Protein AF-A0A3P7JDZ8-F1 (afdb_monomer_lite)

Sequence (82 aa):
MAARRKIRLQKTEARGRMFVTTVSFPVIVNRTFMGVAAVNTPLTELNQQAHPSNIGGRSYFFMLDQNGFVMFHPQLRPIVSF

Secondary structure (DSSP, 8-state):
-HHHHHHHHHHHHHHHTS-EEEEEEEEEETTEEEEEEEEEEEHHHHHHHT--S---TT----EE-TTS-EEE-TT-------

Radius of gyration: 18.04 Å; chains: 1; bounding box: 39×39×49 Å

Foldseek 3Di:
DVVVVVVVVVVVVVVVQFDWDKDKDFDADPNRTDGIDIDIDGVVVVLVVQCPDCPDDVDGDWDADPVRDTPDDPPDGRDDDD

Structure (mmCIF, N/CA/C/O backbone):
data_AF-A0A3P7JDZ8-F1
#
_entry.id   AF-A0A3P7JDZ8-F1
#
loop_
_atom_site.group_PDB
_atom_site.id
_atom_site.type_symbol
_atom_site.label_atom_id
_atom_site.label_alt_id
_atom_site.label_comp_id
_atom_site.label_asym_id
_atom_site.label_entity_id
_atom_site.label_seq_id
_atom_site.pdbx_PDB_ins_code
_atom_site.Cartn_x
_atom_site.Cartn_y
_atom_site.Cartn_z
_atom_site.occupancy
_atom_site.B_iso_or_equiv
_atom_site.auth_seq_id
_atom_site.auth_comp_id
_atom_site.auth_asym_id
_atom_site.auth_atom_id
_atom_site.pdbx_PDB_model_num
ATOM 1 N N . MET A 1 1 ? -15.441 27.395 -22.434 1.00 56.69 1 MET A N 1
ATOM 2 C CA . MET A 1 1 ? -16.014 26.744 -21.227 1.00 56.69 1 MET A CA 1
ATOM 3 C C . MET A 1 1 ? -16.038 25.207 -21.313 1.00 56.69 1 MET A C 1
ATOM 5 O O . MET A 1 1 ? -15.598 24.567 -20.366 1.00 56.69 1 MET A O 1
ATOM 9 N N . ALA A 1 2 ? -16.469 24.587 -22.423 1.00 61.41 2 ALA A N 1
ATOM 10 C CA . ALA A 1 2 ? -16.614 23.122 -22.539 1.00 61.41 2 ALA A CA 1
ATOM 11 C C . ALA A 1 2 ? -15.299 22.305 -22.471 1.00 61.41 2 ALA A C 1
ATOM 13 O O . ALA A 1 2 ? -15.248 21.275 -21.799 1.00 61.41 2 ALA A O 1
ATOM 14 N N . ALA A 1 3 ? -14.213 22.780 -23.094 1.00 63.09 3 ALA A N 1
ATOM 15 C CA . ALA A 1 3 ? -12.930 22.060 -23.131 1.00 63.09 3 ALA A CA 1
ATOM 16 C C . ALA A 1 3 ? -12.307 21.845 -21.734 1.00 63.09 3 ALA A C 1
ATOM 18 O O . ALA A 1 3 ? -11.857 20.747 -21.412 1.00 63.09 3 ALA A O 1
ATOM 19 N N . ARG A 1 4 ? -12.371 22.859 -20.855 1.00 63.62 4 ARG A N 1
ATOM 20 C CA . ARG A 1 4 ? -11.897 22.763 -19.458 1.00 63.62 4 ARG A CA 1
ATOM 21 C C . ARG A 1 4 ? -12.657 21.705 -18.648 1.00 63.62 4 ARG A C 1
ATOM 23 O O . ARG A 1 4 ? -12.058 21.029 -17.816 1.00 63.62 4 ARG A O 1
ATOM 30 N N . ARG A 1 5 ? -13.961 21.538 -18.899 1.00 62.81 5 ARG A N 1
ATOM 31 C CA . ARG A 1 5 ? -14.800 20.538 -18.216 1.00 62.81 5 ARG A CA 1
ATOM 32 C C . ARG A 1 5 ? -14.416 19.111 -18.626 1.00 62.81 5 ARG A C 1
ATOM 34 O O . ARG A 1 5 ? -14.328 18.244 -17.763 1.00 62.81 5 ARG A O 1
ATOM 41 N N . LYS A 1 6 ? -14.109 18.895 -19.911 1.00 58.88 6 LYS A N 1
ATOM 42 C CA . LYS A 1 6 ? -13.684 17.598 -20.471 1.00 58.88 6 LYS A CA 1
ATOM 43 C C . LYS A 1 6 ? -12.334 17.128 -19.906 1.00 58.88 6 LYS A C 1
ATOM 45 O O . LYS A 1 6 ? -12.220 15.989 -19.471 1.00 58.88 6 LYS A O 1
ATOM 50 N N . ILE A 1 7 ? -11.354 18.034 -19.815 1.00 62.34 7 ILE A N 1
ATOM 51 C CA . ILE A 1 7 ? -10.030 17.759 -19.221 1.00 62.34 7 ILE A CA 1
ATOM 52 C C . ILE A 1 7 ? -10.154 17.384 -17.735 1.00 62.34 7 ILE A C 1
ATOM 54 O O . ILE A 1 7 ? -9.501 16.456 -17.261 1.00 62.34 7 ILE A O 1
ATOM 58 N N . ARG A 1 8 ? -11.016 18.087 -16.987 1.00 60.41 8 ARG A N 1
ATOM 59 C CA . ARG A 1 8 ? -11.245 17.806 -15.562 1.00 60.41 8 ARG A CA 1
ATOM 60 C C . ARG A 1 8 ? -11.852 16.417 -15.344 1.00 60.41 8 ARG A C 1
ATOM 62 O O . ARG A 1 8 ? -11.391 15.708 -14.458 1.00 60.41 8 ARG A O 1
ATOM 69 N N . LEU A 1 9 ? -12.830 16.028 -16.164 1.00 61.53 9 LEU A N 1
ATOM 70 C CA . LEU A 1 9 ? -13.457 14.702 -16.102 1.00 61.53 9 LEU A CA 1
ATOM 71 C C . LEU A 1 9 ? -12.453 13.581 -16.408 1.00 61.53 9 LEU A C 1
ATOM 73 O O . LEU A 1 9 ? -12.352 12.641 -15.625 1.00 61.53 9 LEU A O 1
ATOM 77 N N . GLN A 1 10 ? -11.630 13.730 -17.452 1.00 62.31 10 GLN A N 1
ATOM 78 C CA . GLN A 1 10 ? -10.558 12.770 -17.756 1.00 62.31 10 GLN A CA 1
ATOM 79 C C . GLN A 1 10 ? -9.558 12.615 -16.604 1.00 62.31 10 GLN A C 1
ATOM 81 O O . GLN A 1 10 ? -9.149 11.503 -16.283 1.00 62.31 10 GLN A O 1
ATOM 86 N N . LYS A 1 11 ? -9.177 13.717 -15.946 1.00 59.81 11 LYS A N 1
ATOM 87 C CA . LYS A 1 11 ? -8.258 13.675 -14.798 1.00 59.81 11 LYS A CA 1
ATOM 88 C C . LYS A 1 11 ? -8.869 12.955 -13.589 1.00 59.81 11 LYS A C 1
ATOM 90 O O . LYS A 1 11 ? -8.148 12.271 -12.863 1.00 59.81 11 LYS A O 1
ATOM 95 N N . THR A 1 12 ? -10.175 13.103 -13.366 1.00 60.78 12 THR A N 1
ATOM 96 C CA . THR A 1 12 ? -10.899 12.406 -12.294 1.00 60.78 12 THR A CA 1
ATOM 97 C C . THR A 1 12 ? -11.011 10.906 -12.574 1.00 60.78 12 THR A C 1
ATOM 99 O O . THR A 1 12 ? -10.699 10.113 -11.690 1.00 60.78 12 THR A O 1
ATOM 102 N N . GLU A 1 13 ? -11.358 10.505 -13.800 1.00 62.31 13 GLU A N 1
ATOM 103 C CA . GLU A 1 13 ? -11.374 9.086 -14.190 1.00 62.31 13 GLU A CA 1
ATOM 104 C C . GLU A 1 13 ? -9.983 8.450 -14.127 1.00 62.31 13 GLU A C 1
ATOM 106 O O . GLU A 1 13 ? -9.842 7.322 -13.661 1.00 62.31 13 GLU A O 1
ATOM 111 N N . ALA A 1 14 ? -8.941 9.182 -14.535 1.00 61.78 14 ALA A N 1
ATOM 112 C CA . ALA A 1 14 ? -7.562 8.713 -14.448 1.00 61.78 14 ALA A CA 1
ATOM 113 C C . ALA A 1 14 ? -7.141 8.439 -12.997 1.00 61.78 14 ALA A C 1
ATOM 115 O O . ALA A 1 14 ? -6.512 7.417 -12.738 1.00 61.78 14 ALA A O 1
ATOM 116 N N . ARG A 1 15 ? -7.534 9.294 -12.035 1.00 62.28 15 ARG A N 1
ATOM 117 C CA . ARG A 1 15 ? -7.282 9.041 -10.604 1.00 62.28 15 ARG A CA 1
ATOM 118 C C . ARG A 1 15 ? -8.026 7.818 -10.074 1.00 62.28 15 ARG A C 1
ATOM 120 O O . ARG A 1 15 ? -7.473 7.121 -9.233 1.00 62.28 15 ARG A O 1
ATOM 127 N N . GLY A 1 16 ? -9.230 7.543 -10.574 1.00 65.75 16 GLY A N 1
ATOM 128 C CA . GLY A 1 16 ? -10.007 6.358 -10.195 1.00 65.75 16 GLY A CA 1
ATOM 129 C C . GLY A 1 16 ? -9.401 5.028 -10.655 1.00 65.75 16 GLY A C 1
ATOM 130 O O . GLY A 1 16 ? -9.835 3.980 -10.195 1.00 65.75 16 GLY A O 1
ATOM 131 N N . ARG A 1 17 ? -8.402 5.054 -11.547 1.00 73.44 17 ARG A N 1
ATOM 132 C CA . ARG A 1 17 ? -7.760 3.858 -12.119 1.00 73.44 17 ARG A CA 1
ATOM 133 C C . ARG A 1 17 ? -6.343 3.612 -11.598 1.00 73.44 17 ARG A C 1
ATOM 135 O O . ARG A 1 17 ? -5.669 2.710 -12.086 1.00 73.44 17 ARG A O 1
ATOM 142 N N . MET A 1 18 ? -5.855 4.427 -10.662 1.00 79.19 18 MET A N 1
ATOM 143 C CA . MET A 1 18 ? -4.506 4.274 -10.112 1.00 79.19 18 MET A CA 1
ATOM 144 C C . MET A 1 18 ? -4.504 3.318 -8.923 1.00 79.19 18 MET A C 1
ATOM 146 O O . MET A 1 18 ? -5.446 3.290 -8.135 1.00 79.19 18 MET A O 1
ATOM 150 N N . PHE A 1 19 ? -3.403 2.589 -8.758 1.00 86.00 19 PHE A N 1
ATOM 151 C CA . PHE A 1 19 ? -3.169 1.818 -7.546 1.00 86.00 19 PHE A CA 1
ATOM 152 C C . PHE A 1 19 ? -2.973 2.734 -6.336 1.00 86.00 19 PHE A C 1
ATOM 154 O O . PHE A 1 19 ? -2.261 3.745 -6.397 1.00 86.00 19 PHE A O 1
ATOM 161 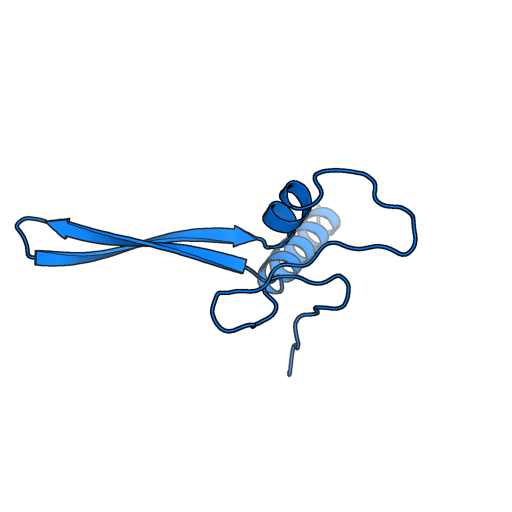N N . VAL A 1 20 ? -3.571 2.331 -5.223 1.00 90.12 20 VAL A N 1
ATOM 162 C CA . VAL A 1 20 ? -3.473 3.002 -3.931 1.00 90.12 20 VAL A CA 1
ATOM 163 C C . VAL A 1 20 ? -3.113 1.979 -2.864 1.00 90.12 20 VAL A C 1
ATOM 165 O O . VAL A 1 20 ? -3.517 0.822 -2.956 1.00 90.12 20 VAL A O 1
ATOM 168 N N . THR A 1 21 ? -2.375 2.418 -1.850 1.00 90.56 21 THR A N 1
ATOM 169 C CA . THR A 1 21 ? -2.337 1.726 -0.562 1.00 90.56 21 THR A CA 1
ATOM 170 C C . THR A 1 21 ? -3.153 2.529 0.440 1.00 90.56 21 THR A C 1
ATOM 172 O O . THR A 1 21 ? -3.191 3.759 0.369 1.00 90.56 21 THR A O 1
ATOM 175 N N . THR A 1 22 ? -3.818 1.852 1.364 1.00 93.31 22 THR A N 1
ATOM 176 C CA . THR A 1 22 ? -4.649 2.499 2.376 1.00 93.31 22 THR A CA 1
ATOM 177 C C . THR A 1 22 ? -4.022 2.270 3.737 1.00 93.31 22 THR A C 1
ATOM 179 O O . THR A 1 22 ? -3.857 1.132 4.167 1.00 93.31 22 THR A O 1
ATOM 182 N N . VAL A 1 23 ? -3.689 3.357 4.427 1.00 94.00 23 VAL A N 1
ATOM 183 C CA . VAL A 1 23 ? -3.288 3.302 5.833 1.00 94.00 23 VAL A CA 1
ATOM 184 C C . VAL A 1 23 ? -4.547 3.466 6.669 1.00 94.00 23 VAL A C 1
ATOM 186 O O . VAL A 1 23 ? -5.269 4.451 6.514 1.00 94.00 23 VAL A O 1
ATOM 189 N N . SER A 1 24 ? -4.823 2.498 7.538 1.00 97.00 24 SER A N 1
ATOM 190 C CA . SER A 1 24 ? -6.042 2.454 8.346 1.00 97.00 24 SER A CA 1
ATOM 191 C C . SER A 1 24 ? -5.750 2.249 9.827 1.00 97.00 24 SER A C 1
ATOM 193 O O . SER A 1 24 ? -4.824 1.523 10.183 1.00 97.00 24 SER A O 1
ATOM 195 N N . PHE A 1 25 ? -6.585 2.836 10.681 1.00 97.25 25 PHE A N 1
ATOM 196 C CA . PHE A 1 25 ? -6.506 2.727 12.133 1.00 97.25 25 PHE A CA 1
ATOM 197 C C . PHE A 1 25 ? -7.903 2.503 12.745 1.00 97.25 25 PHE A C 1
ATOM 199 O O . PHE A 1 25 ? -8.853 3.192 12.354 1.00 97.25 25 PHE A O 1
ATOM 206 N N . PRO A 1 26 ? -8.068 1.561 13.694 1.00 97.94 26 PRO A N 1
ATOM 207 C CA . PRO A 1 26 ? -9.355 1.322 14.337 1.00 97.94 26 PRO A CA 1
ATOM 208 C C . PRO A 1 26 ? -9.716 2.464 15.295 1.00 97.94 26 PRO A C 1
ATOM 210 O O . PRO A 1 26 ? -8.910 2.893 16.115 1.00 97.94 26 PRO A O 1
ATOM 213 N N . VAL A 1 27 ? -10.959 2.929 15.238 1.00 98.06 27 VAL A N 1
ATOM 214 C CA . VAL A 1 27 ? -11.493 3.918 16.176 1.00 98.06 27 VAL A CA 1
ATOM 215 C C . VAL A 1 27 ? -12.143 3.171 17.331 1.00 98.06 27 VAL A C 1
ATOM 217 O O . VAL A 1 27 ? -13.141 2.476 17.145 1.00 98.06 27 VAL A O 1
ATOM 220 N N . ILE A 1 28 ? -11.571 3.303 18.527 1.00 98.12 28 ILE A N 1
ATOM 221 C CA . ILE A 1 28 ? -12.059 2.651 19.744 1.00 98.12 28 ILE A CA 1
ATOM 222 C C . ILE A 1 28 ? -12.391 3.728 20.773 1.00 98.12 28 ILE A C 1
ATOM 224 O O . ILE A 1 28 ? -11.537 4.537 21.13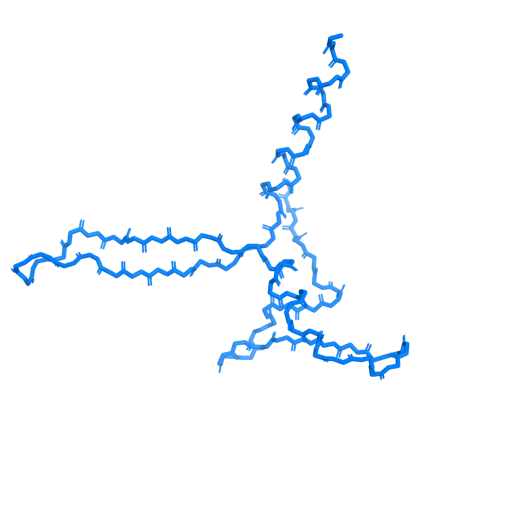0 1.00 98.12 28 ILE A O 1
ATOM 228 N N . VAL A 1 29 ? -13.626 3.717 21.271 1.00 97.94 29 VAL A N 1
ATOM 229 C CA . VAL A 1 29 ? -14.104 4.625 22.322 1.00 97.94 29 VAL A CA 1
ATOM 230 C C . VAL A 1 29 ? -14.633 3.772 23.461 1.00 97.94 29 VAL A C 1
ATOM 232 O O . VAL A 1 29 ? -15.433 2.871 23.235 1.00 97.94 29 VAL A O 1
ATOM 235 N N . ASN A 1 30 ? -14.170 4.010 24.690 1.00 96.81 30 ASN A N 1
ATOM 236 C CA . ASN A 1 30 ? -14.582 3.235 25.869 1.00 96.81 30 ASN A CA 1
ATOM 237 C C . ASN A 1 30 ? -14.483 1.711 25.659 1.00 96.81 30 ASN A C 1
ATOM 239 O O . ASN A 1 30 ? -15.407 0.968 25.978 1.00 96.81 30 ASN A O 1
ATOM 243 N N . ARG A 1 31 ? -13.366 1.246 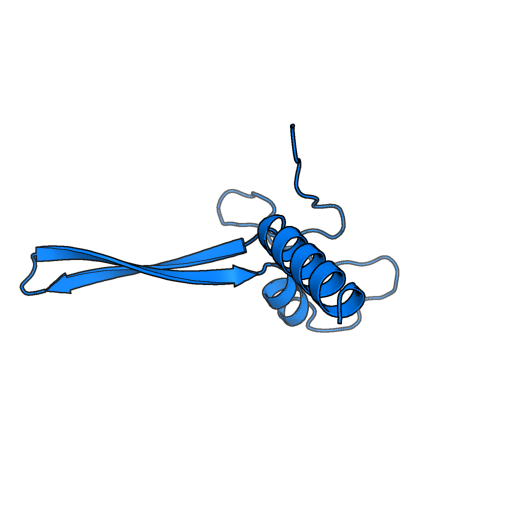25.079 1.00 96.44 31 ARG A N 1
ATOM 244 C CA . ARG A 1 31 ? -13.118 -0.171 24.728 1.00 96.44 31 ARG A CA 1
ATOM 245 C C . ARG A 1 31 ? -14.112 -0.773 23.721 1.00 96.44 31 ARG A C 1
ATOM 247 O O . ARG A 1 31 ? -14.087 -1.977 23.500 1.00 96.44 31 ARG A O 1
ATOM 254 N N . THR A 1 32 ? -14.944 0.049 23.089 1.00 98.00 32 THR A N 1
ATOM 255 C CA . THR A 1 32 ? -15.906 -0.367 22.066 1.00 98.00 32 THR A CA 1
ATOM 256 C C . THR A 1 32 ? -15.393 0.050 20.693 1.00 98.00 32 THR A C 1
ATOM 258 O O . THR A 1 32 ? -14.974 1.193 20.501 1.00 98.00 32 THR A O 1
ATOM 261 N N . PHE A 1 33 ? -15.389 -0.883 19.741 1.00 97.81 33 PHE A N 1
ATOM 262 C CA . PHE A 1 33 ? -15.028 -0.608 18.352 1.00 97.81 33 PHE A CA 1
ATOM 263 C C . PHE A 1 33 ? -16.118 0.237 17.683 1.00 97.81 33 PHE A C 1
ATOM 265 O O . PHE A 1 33 ? -17.275 -0.171 17.630 1.00 97.81 33 PHE A O 1
ATOM 272 N N . MET A 1 34 ? -15.738 1.405 17.167 1.00 97.75 34 MET A N 1
ATOM 273 C CA . MET A 1 34 ? -16.650 2.377 16.555 1.00 97.75 34 MET A CA 1
ATOM 274 C C . MET A 1 34 ? -16.518 2.441 15.031 1.00 97.75 34 MET A C 1
ATOM 276 O O . MET A 1 34 ? -17.393 2.984 14.363 1.00 97.75 34 MET A O 1
ATOM 280 N N . GLY A 1 35 ? -15.426 1.916 14.472 1.00 97.69 35 GLY A N 1
ATOM 281 C CA . GLY A 1 35 ? -15.173 1.929 13.035 1.00 97.69 35 GLY A CA 1
ATOM 282 C C . GLY A 1 35 ? -13.690 2.025 12.695 1.00 97.69 35 GLY A C 1
ATOM 283 O O . GLY A 1 35 ? -12.825 1.742 13.522 1.00 97.69 35 GLY A O 1
ATOM 284 N N . VAL A 1 36 ? -13.392 2.438 11.463 1.00 98.19 36 VAL A N 1
ATOM 285 C CA . VAL A 1 36 ? -12.026 2.551 10.935 1.00 98.19 36 VAL A CA 1
ATOM 286 C C . VAL A 1 36 ? -11.832 3.933 10.323 1.00 98.19 36 VAL A C 1
ATOM 288 O O . VAL A 1 36 ? -12.603 4.346 9.459 1.00 98.19 36 VAL A O 1
ATOM 291 N N . ALA A 1 37 ? -10.788 4.635 10.754 1.00 97.56 37 ALA A N 1
ATOM 292 C CA . ALA A 1 37 ? -10.287 5.821 10.073 1.00 97.56 37 ALA A CA 1
ATOM 293 C C . ALA A 1 37 ? -9.225 5.386 9.060 1.00 97.56 37 ALA A C 1
ATOM 295 O O . ALA A 1 37 ? -8.367 4.567 9.386 1.00 97.56 37 ALA A O 1
ATOM 296 N N . ALA A 1 38 ? -9.271 5.908 7.837 1.00 97.00 38 ALA A N 1
ATOM 297 C CA . ALA A 1 38 ? -8.345 5.504 6.787 1.00 97.00 38 ALA A CA 1
ATOM 298 C C . ALA A 1 38 ? -7.994 6.653 5.838 1.00 97.00 38 ALA A C 1
ATOM 300 O O . ALA A 1 38 ? -8.808 7.545 5.596 1.00 97.00 38 ALA A O 1
ATOM 301 N N . VAL A 1 39 ? -6.783 6.601 5.282 1.00 94.44 39 VAL A N 1
ATOM 302 C CA . VAL A 1 39 ? -6.282 7.532 4.266 1.00 94.44 39 VAL A CA 1
ATOM 303 C C . VAL A 1 39 ? -5.662 6.738 3.121 1.00 94.44 39 VAL A C 1
ATOM 305 O O . VAL A 1 39 ? -4.869 5.823 3.339 1.00 94.44 39 VAL A O 1
ATOM 308 N N . ASN A 1 40 ? -6.027 7.103 1.892 1.00 90.94 40 ASN A N 1
ATOM 309 C CA . ASN A 1 40 ? -5.475 6.504 0.681 1.00 90.94 40 ASN A CA 1
ATOM 310 C C . ASN A 1 40 ? -4.227 7.267 0.235 1.00 90.94 40 ASN A C 1
ATOM 312 O O . ASN A 1 40 ? -4.289 8.475 0.005 1.00 90.94 40 ASN A O 1
ATOM 316 N N . THR A 1 41 ? -3.135 6.541 0.025 1.00 89.56 41 THR A N 1
ATOM 317 C CA . THR A 1 41 ? -1.888 7.047 -0.548 1.00 89.56 41 THR A CA 1
ATOM 318 C C . THR A 1 41 ? -1.705 6.455 -1.948 1.00 89.56 41 THR A C 1
ATOM 320 O O . THR A 1 41 ? -1.594 5.232 -2.092 1.00 89.56 41 THR A O 1
ATOM 323 N N . PRO A 1 42 ? -1.679 7.280 -3.010 1.00 88.50 42 PRO A N 1
ATOM 324 C CA . PRO A 1 42 ? -1.348 6.817 -4.352 1.00 88.50 42 PRO A CA 1
ATOM 325 C C . PRO A 1 42 ? 0.046 6.190 -4.390 1.00 88.50 42 PRO A C 1
ATOM 327 O O . PRO A 1 42 ? 1.010 6.785 -3.907 1.00 88.50 42 PRO A O 1
ATOM 330 N N . LEU A 1 43 ? 0.196 5.031 -5.039 1.00 86.38 43 LEU A N 1
ATOM 331 C CA . LEU A 1 43 ? 1.508 4.377 -5.143 1.00 86.38 43 LEU A CA 1
ATOM 332 C C . LEU A 1 43 ? 2.559 5.235 -5.860 1.00 86.38 43 LEU A C 1
ATOM 334 O O . LEU A 1 43 ? 3.753 5.037 -5.666 1.00 86.38 43 LEU A O 1
ATOM 338 N N . THR A 1 44 ? 2.137 6.204 -6.673 1.00 82.44 44 THR A N 1
ATOM 339 C CA . THR A 1 44 ? 3.047 7.154 -7.323 1.00 82.44 44 THR A CA 1
ATOM 340 C C . THR A 1 44 ? 3.814 8.014 -6.324 1.00 82.44 44 THR A C 1
ATOM 342 O O . THR A 1 44 ? 4.963 8.349 -6.591 1.00 82.44 44 THR A O 1
ATOM 345 N N . GLU A 1 45 ? 3.204 8.369 -5.190 1.00 82.69 45 GLU A N 1
ATOM 346 C CA . GLU A 1 45 ? 3.858 9.164 -4.141 1.00 82.69 45 GLU A CA 1
ATOM 347 C C . GLU A 1 45 ? 4.894 8.316 -3.397 1.00 82.69 45 GLU A C 1
ATOM 349 O O . GLU A 1 45 ? 6.037 8.737 -3.236 1.00 82.69 45 GLU A O 1
ATOM 354 N N . LEU A 1 46 ? 4.543 7.068 -3.064 1.00 81.56 46 LEU A N 1
ATOM 355 C CA . LEU A 1 46 ? 5.487 6.103 -2.490 1.00 81.56 46 LEU A CA 1
ATOM 356 C C . LEU A 1 46 ? 6.661 5.835 -3.430 1.00 81.56 46 LEU A C 1
ATOM 358 O O . LEU A 1 46 ? 7.810 5.816 -3.001 1.00 81.56 46 LEU A O 1
ATOM 362 N N . ASN A 1 47 ? 6.383 5.690 -4.726 1.00 81.06 47 ASN A N 1
ATOM 363 C CA . ASN A 1 47 ? 7.412 5.498 -5.735 1.00 81.06 47 ASN A CA 1
ATOM 364 C C . ASN A 1 47 ? 8.387 6.684 -5.776 1.00 81.06 47 ASN A C 1
ATOM 366 O O . ASN A 1 47 ? 9.589 6.471 -5.856 1.00 81.06 47 ASN A O 1
ATOM 370 N N . GLN A 1 48 ? 7.905 7.928 -5.674 1.00 80.88 48 GLN A N 1
ATOM 371 C CA . GLN A 1 48 ? 8.780 9.109 -5.633 1.00 80.88 48 GLN A CA 1
ATOM 372 C C . GLN A 1 48 ? 9.706 9.108 -4.413 1.00 80.88 48 GLN A C 1
ATOM 374 O O . GLN A 1 48 ? 10.866 9.492 -4.531 1.00 80.88 48 GLN A O 1
ATOM 379 N N . GLN A 1 49 ? 9.215 8.653 -3.261 1.00 83.81 49 GLN A N 1
ATOM 380 C CA . GLN A 1 49 ? 10.015 8.561 -2.038 1.00 83.81 49 GLN A CA 1
ATOM 381 C C . GLN A 1 49 ? 10.990 7.376 -2.053 1.00 83.81 49 GLN A C 1
ATOM 383 O O . GLN A 1 49 ? 12.059 7.449 -1.455 1.00 83.81 49 GLN A O 1
ATOM 388 N N . ALA A 1 50 ? 10.648 6.294 -2.751 1.00 80.88 50 ALA A N 1
ATOM 389 C CA . ALA A 1 50 ? 11.428 5.061 -2.778 1.00 80.88 50 ALA A CA 1
ATOM 390 C C . ALA A 1 50 ? 12.641 5.085 -3.728 1.00 80.88 50 ALA A C 1
ATOM 392 O O . ALA A 1 50 ? 13.312 4.065 -3.875 1.00 80.88 50 ALA A O 1
ATOM 393 N N . HIS A 1 51 ? 12.934 6.222 -4.367 1.00 82.50 51 HIS A N 1
ATOM 394 C CA . HIS A 1 51 ? 14.126 6.431 -5.195 1.00 82.50 51 HIS A CA 1
ATOM 395 C C . HIS A 1 51 ? 15.159 7.284 -4.432 1.00 82.50 51 HIS A C 1
ATOM 397 O O . HIS A 1 51 ? 15.261 8.485 -4.684 1.00 82.50 51 HIS A O 1
ATOM 403 N N . PRO A 1 52 ? 15.936 6.707 -3.495 1.00 77.38 52 PRO A N 1
ATOM 404 C CA . PRO A 1 52 ? 16.867 7.467 -2.656 1.00 77.38 52 PRO A CA 1
ATOM 405 C C . PRO A 1 52 ? 18.079 8.016 -3.422 1.00 77.38 52 PRO A C 1
ATOM 407 O O . PRO A 1 52 ? 18.753 8.922 -2.936 1.00 77.38 52 PRO A O 1
ATOM 410 N N . SER A 1 53 ? 18.400 7.459 -4.593 1.00 83.06 53 SER A N 1
ATOM 411 C CA . SER A 1 53 ? 19.584 7.831 -5.369 1.00 83.06 53 SER A CA 1
ATOM 412 C C . SER A 1 53 ? 19.472 7.417 -6.838 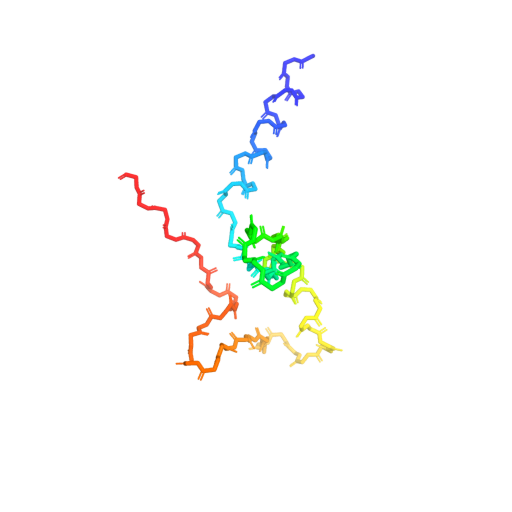1.00 83.06 53 SER A C 1
ATOM 414 O O . SER A 1 53 ? 18.616 6.620 -7.228 1.00 83.06 53 SER A O 1
ATOM 416 N N . ASN A 1 54 ? 20.359 7.962 -7.674 1.00 84.44 54 ASN A N 1
ATOM 417 C CA . ASN A 1 54 ? 20.502 7.536 -9.061 1.00 84.44 54 ASN A CA 1
ATOM 418 C C . ASN A 1 54 ? 21.408 6.298 -9.133 1.00 84.44 54 ASN A C 1
ATOM 420 O O . ASN A 1 54 ? 22.600 6.381 -8.847 1.00 84.44 54 ASN A O 1
ATOM 424 N N . ILE A 1 55 ? 20.834 5.164 -9.528 1.00 88.06 55 ILE A N 1
ATOM 425 C CA . ILE A 1 55 ? 21.506 3.855 -9.586 1.00 88.06 55 ILE A CA 1
ATOM 426 C C . ILE A 1 55 ? 21.821 3.400 -11.026 1.00 88.06 55 ILE A C 1
ATOM 428 O O . ILE A 1 55 ? 22.118 2.228 -11.264 1.00 88.06 55 ILE A O 1
ATOM 432 N N . GLY A 1 56 ? 21.774 4.325 -11.994 1.00 87.50 56 GLY A N 1
ATOM 433 C CA . GLY A 1 56 ? 22.063 4.073 -13.408 1.00 87.50 56 GLY A CA 1
ATOM 434 C C . GLY A 1 56 ? 20.836 3.674 -14.241 1.00 87.50 56 GLY A C 1
ATOM 435 O O . GLY A 1 56 ? 19.829 3.199 -13.727 1.00 87.50 56 GLY A O 1
ATOM 436 N N . GLY A 1 57 ? 20.918 3.865 -15.564 1.00 85.00 57 GLY A N 1
ATOM 437 C CA . GLY A 1 57 ? 19.753 3.828 -16.467 1.00 85.00 57 GLY A CA 1
ATOM 438 C C . GLY A 1 57 ? 19.115 2.458 -16.732 1.00 85.00 57 GLY A C 1
ATOM 439 O O . GLY A 1 57 ? 18.067 2.400 -17.367 1.00 85.00 57 GLY A O 1
ATOM 440 N N . ARG A 1 58 ? 19.729 1.356 -16.280 1.00 88.38 58 ARG A N 1
ATOM 441 C CA . ARG A 1 58 ? 19.173 -0.010 -16.404 1.00 88.38 58 ARG A CA 1
ATOM 442 C C . ARG A 1 58 ? 18.669 -0.575 -15.075 1.00 88.38 58 ARG A C 1
ATOM 444 O O . ARG A 1 58 ? 18.189 -1.703 -15.043 1.00 88.38 58 ARG A O 1
ATOM 451 N N . SER A 1 59 ? 18.794 0.193 -14.002 1.00 90.06 59 SER A N 1
ATOM 452 C CA . SER A 1 59 ? 18.447 -0.222 -12.650 1.00 90.06 59 SER A CA 1
ATOM 453 C C . SER A 1 59 ? 17.095 0.375 -12.256 1.00 90.06 59 SER A C 1
ATOM 455 O O . SER A 1 59 ? 16.684 1.407 -12.787 1.00 90.06 59 SER A O 1
ATOM 457 N N . TYR A 1 60 ? 16.390 -0.262 -11.326 1.00 89.12 60 TYR A N 1
ATOM 458 C CA . TYR A 1 60 ? 15.103 0.223 -10.835 1.00 89.12 60 TYR A CA 1
ATOM 459 C C . TYR A 1 60 ? 14.903 -0.143 -9.368 1.00 89.12 60 TYR A C 1
ATOM 461 O O . TYR A 1 60 ? 15.468 -1.118 -8.875 1.00 89.12 60 TYR A O 1
ATOM 469 N N . PHE A 1 61 ? 14.064 0.633 -8.690 1.00 90.56 61 PHE A N 1
ATOM 470 C CA . PHE A 1 61 ? 13.574 0.308 -7.358 1.00 90.56 61 PHE A CA 1
ATOM 471 C C . PHE A 1 61 ? 12.204 -0.362 -7.466 1.00 90.56 61 PHE A C 1
ATOM 473 O O . PHE A 1 61 ? 11.414 -0.075 -8.370 1.00 90.56 61 PHE A O 1
ATOM 480 N N . PHE A 1 62 ? 11.929 -1.271 -6.542 1.00 91.50 62 PHE A N 1
ATOM 481 C CA . PHE A 1 62 ? 10.638 -1.924 -6.370 1.00 91.50 62 PHE A CA 1
ATOM 482 C C . PHE A 1 62 ? 10.440 -2.214 -4.882 1.00 91.50 62 PHE A C 1
ATOM 484 O O . PHE A 1 62 ? 11.403 -2.227 -4.115 1.00 91.50 62 PHE A O 1
ATOM 491 N N . MET A 1 63 ? 9.196 -2.438 -4.474 1.00 91.75 63 MET A N 1
ATOM 492 C CA . MET A 1 63 ? 8.863 -2.759 -3.087 1.00 91.75 63 MET A CA 1
ATOM 493 C C . MET A 1 63 ? 7.998 -4.002 -3.036 1.00 91.75 63 MET A C 1
ATOM 495 O O . MET A 1 63 ? 7.100 -4.174 -3.864 1.00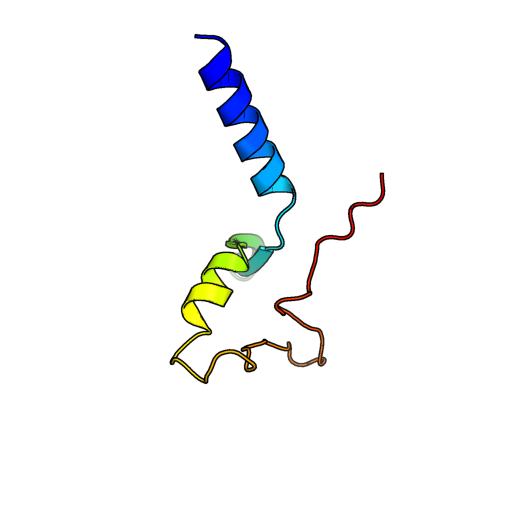 91.75 63 MET A O 1
ATOM 499 N N . LEU A 1 64 ? 8.282 -4.840 -2.047 1.00 92.62 64 LEU A N 1
ATOM 500 C CA . LEU A 1 64 ? 7.519 -6.033 -1.723 1.00 92.62 64 LEU A CA 1
ATOM 501 C C . LEU A 1 64 ? 6.846 -5.842 -0.366 1.00 92.62 64 LEU A C 1
ATOM 503 O O . LEU A 1 64 ? 7.397 -5.168 0.507 1.00 92.62 64 LEU A O 1
ATOM 507 N N . ASP A 1 65 ? 5.678 -6.447 -0.188 1.00 91.62 65 ASP A N 1
ATOM 508 C CA . ASP A 1 65 ? 5.120 -6.641 1.145 1.00 91.62 65 ASP A CA 1
ATOM 509 C C . ASP A 1 65 ? 5.799 -7.834 1.852 1.00 91.62 65 ASP A C 1
ATOM 511 O O . ASP A 1 65 ? 6.673 -8.510 1.301 1.00 91.62 65 ASP A O 1
ATOM 515 N N . GLN A 1 66 ? 5.388 -8.115 3.089 1.00 94.88 66 GLN A N 1
ATOM 516 C CA . GLN A 1 66 ? 5.928 -9.237 3.870 1.00 94.88 66 GLN A CA 1
ATOM 517 C C . GLN A 1 66 ? 5.576 -10.619 3.295 1.00 94.88 66 GLN A C 1
ATOM 519 O O . GLN A 1 66 ? 6.194 -11.609 3.677 1.00 94.88 66 GLN A O 1
ATOM 524 N N . ASN A 1 67 ? 4.615 -10.694 2.374 1.00 96.62 67 ASN A N 1
ATOM 525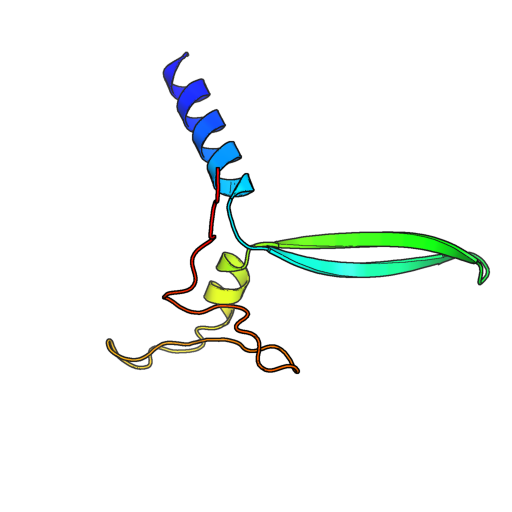 C CA . ASN A 1 67 ? 4.212 -11.924 1.697 1.00 96.62 67 ASN A CA 1
ATOM 526 C C . ASN A 1 67 ? 4.919 -12.098 0.340 1.00 96.62 67 ASN A C 1
ATOM 528 O O . ASN A 1 67 ? 4.691 -13.090 -0.348 1.00 96.62 67 ASN A O 1
ATOM 532 N N . GLY A 1 68 ? 5.763 -11.142 -0.065 1.00 94.25 68 GLY A N 1
ATOM 533 C CA . GLY A 1 68 ? 6.446 -11.145 -1.357 1.00 94.25 68 GLY A CA 1
ATOM 534 C C . GLY A 1 68 ? 5.607 -10.604 -2.520 1.00 94.25 68 GLY A C 1
ATOM 535 O O . GLY A 1 68 ? 6.042 -10.698 -3.668 1.00 94.25 68 GLY A O 1
ATOM 536 N N . PHE A 1 69 ? 4.432 -10.016 -2.267 1.00 92.19 69 PHE A N 1
ATOM 537 C CA . PHE A 1 69 ? 3.649 -9.351 -3.306 1.00 92.19 69 PHE A CA 1
ATOM 538 C C . PHE A 1 69 ? 4.284 -8.021 -3.698 1.00 92.19 69 PHE A C 1
ATOM 540 O O . PHE A 1 69 ? 4.686 -7.217 -2.857 1.00 92.19 69 PHE A O 1
ATOM 547 N N . VAL A 1 70 ? 4.329 -7.766 -5.005 1.00 91.00 70 VAL A N 1
ATOM 548 C CA . VAL A 1 70 ? 4.853 -6.518 -5.561 1.00 91.00 70 VAL A CA 1
ATOM 549 C C . VAL A 1 70 ? 3.905 -5.371 -5.223 1.00 91.00 70 VAL A C 1
ATOM 551 O O . VAL A 1 70 ? 2.809 -5.280 -5.773 1.00 91.00 70 VAL A O 1
ATOM 554 N N . MET A 1 71 ? 4.358 -4.463 -4.359 1.00 89.12 71 MET A N 1
ATOM 555 C CA . MET A 1 71 ? 3.641 -3.231 -4.048 1.00 89.12 71 MET A CA 1
ATOM 556 C C . MET A 1 71 ? 3.815 -2.205 -5.164 1.00 89.12 71 MET A C 1
ATOM 558 O O . MET A 1 71 ? 2.828 -1.648 -5.618 1.00 89.12 71 MET A O 1
ATOM 562 N N . PHE A 1 72 ? 5.035 -1.979 -5.665 1.00 89.12 72 PHE A N 1
ATOM 563 C CA . PHE A 1 72 ? 5.253 -1.216 -6.901 1.00 89.12 72 PHE A CA 1
ATOM 564 C C . PHE A 1 72 ? 6.422 -1.781 -7.706 1.00 89.12 72 PHE A C 1
ATOM 566 O O . PHE A 1 72 ? 7.397 -2.278 -7.147 1.00 89.12 72 PHE A O 1
ATOM 573 N N . HIS A 1 73 ? 6.319 -1.674 -9.030 1.00 90.06 73 HIS A N 1
ATOM 574 C CA . HIS A 1 73 ? 7.355 -2.051 -9.989 1.00 90.06 73 HIS A CA 1
ATOM 575 C C . HIS A 1 73 ? 7.158 -1.245 -11.286 1.00 90.06 73 HIS A C 1
ATOM 577 O O . HIS A 1 73 ? 6.006 -0.971 -11.634 1.00 90.06 73 HIS A O 1
ATOM 583 N N . PRO A 1 74 ? 8.212 -0.898 -12.053 1.00 87.88 74 PRO A N 1
ATOM 584 C CA . PRO A 1 74 ? 8.070 -0.131 -13.301 1.00 87.88 74 PRO A CA 1
ATOM 585 C C . PRO A 1 74 ? 7.112 -0.745 -14.335 1.00 87.88 74 PRO A C 1
ATOM 587 O O . PRO A 1 74 ? 6.521 -0.035 -15.150 1.00 87.88 74 PRO A O 1
ATOM 590 N N . GLN A 1 75 ? 6.953 -2.071 -14.306 1.00 88.50 75 GLN A N 1
ATOM 591 C CA . GLN A 1 75 ? 6.045 -2.812 -15.189 1.00 88.50 75 GLN A CA 1
ATOM 592 C C . GLN A 1 75 ? 4.670 -3.098 -14.564 1.00 88.50 75 GLN A C 1
ATOM 594 O O . GLN A 1 75 ? 3.803 -3.634 -15.250 1.00 88.50 75 GLN A O 1
ATOM 599 N N . LEU A 1 76 ? 4.445 -2.753 -13.291 1.00 85.44 76 LEU A N 1
ATOM 600 C CA . LEU A 1 76 ? 3.157 -2.971 -12.638 1.00 85.44 76 LEU A CA 1
ATOM 601 C C . LEU A 1 76 ? 2.108 -2.049 -13.271 1.00 85.44 76 LEU A C 1
ATOM 603 O O . LEU A 1 76 ? 2.263 -0.826 -13.284 1.00 85.44 76 LEU A O 1
ATOM 607 N N . ARG A 1 77 ? 1.036 -2.632 -13.813 1.00 82.44 77 ARG A N 1
ATOM 608 C CA . ARG A 1 77 ? -0.056 -1.891 -14.456 1.00 82.44 77 ARG A CA 1
ATOM 609 C C . ARG A 1 77 ? -1.412 -2.371 -13.935 1.00 82.44 77 ARG A C 1
ATOM 611 O O . ARG A 1 77 ? -1.563 -3.572 -13.717 1.00 82.44 77 ARG A O 1
ATOM 618 N N . PRO A 1 78 ? -2.393 -1.469 -13.750 1.00 79.12 78 PRO A N 1
ATOM 619 C CA . PRO A 1 78 ? -3.759 -1.864 -13.426 1.00 79.12 78 PRO A CA 1
ATOM 620 C C . PRO A 1 78 ? -4.320 -2.757 -14.529 1.00 79.12 78 PRO A C 1
ATOM 622 O O . PRO A 1 78 ? -4.329 -2.364 -15.697 1.00 79.12 78 PRO A O 1
ATOM 625 N N . ILE A 1 79 ? -4.793 -3.947 -14.163 1.00 77.44 79 ILE A N 1
ATOM 626 C CA . ILE A 1 79 ? -5.564 -4.795 -15.070 1.00 77.44 79 ILE A CA 1
ATOM 627 C C . ILE A 1 79 ? -7.011 -4.320 -14.971 1.00 77.44 79 ILE A C 1
ATOM 629 O O . ILE A 1 79 ? -7.722 -4.648 -14.026 1.00 77.44 79 ILE A O 1
ATOM 633 N N . VAL A 1 80 ? -7.435 -3.499 -15.926 1.00 64.75 80 VAL A N 1
ATOM 634 C CA . VAL A 1 80 ? -8.851 -3.170 -16.113 1.00 64.75 80 VAL A CA 1
ATOM 635 C C . VAL A 1 80 ? -9.451 -4.219 -17.044 1.00 64.75 80 VAL A C 1
ATOM 637 O O . VAL A 1 80 ? -9.204 -4.188 -18.247 1.00 64.75 80 VAL A O 1
ATOM 640 N N . SER A 1 81 ? -10.190 -5.174 -16.476 1.00 57.00 81 SER A N 1
ATOM 641 C CA . SER A 1 81 ? -11.155 -5.966 -17.247 1.00 57.00 81 SER A CA 1
ATOM 642 C C . SER A 1 81 ? -12.464 -5.175 -17.306 1.00 57.00 81 SER A C 1
ATOM 644 O O . SER A 1 81 ? -12.884 -4.608 -16.295 1.00 57.00 81 SER A O 1
ATOM 646 N N . PHE A 1 82 ? -13.021 -5.046 -18.510 1.00 54.59 82 PHE A N 1
ATOM 647 C CA . PHE A 1 82 ? -14.312 -4.410 -18.780 1.00 54.59 82 PHE A CA 1
ATOM 648 C C . PHE A 1 82 ? -15.385 -5.483 -18.905 1.00 54.59 82 PHE A C 1
ATOM 650 O O . PHE A 1 82 ? -15.070 -6.526 -19.525 1.00 54.59 82 PHE A O 1
#

pLDDT: mean 83.01, std 13.31, range [54.59, 98.19]

Organism: Strongylus vulgaris (NCBI:txid40348)

InterPro domains:
  IPR051173 Voltage-dependent calcium channel subunit alpha-2/delta [PTHR10166] (16-79)